Protein AF-A0A2H1V6Q7-F1 (afdb_monomer)

Radius of gyration: 18.27 Å; Cα contacts (8 Å, |Δi|>4): 92; chains: 1; bounding box: 50×22×44 Å

Secondary structure (DSSP, 8-state):
-HHHHHHHHHHHHHHHHHHHHT-PPPTTEE--TT-----BBSSSSBGGGSTTSTTS-EEPTT-EE-TTT--EE-TTT-

Sequence (78 aa):
MENMRFLKLVLCFVVLNVALALAACPPGEYNPGPNCGLEPSCSTRSSHAYPKHTCDCWCLPGTYRNLDTNACVDLKGC

Solvent-accessible surface area (backbone atoms only — not comparable to full-atom values): 4676 Å² total; per-residue (Å²): 122,64,68,67,56,52,52,52,52,53,51,50,51,50,52,51,51,53,54,59,75,54,59,71,46,58,94,69,36,37,75,58,65,96,66,49,79,70,42,60,24,63,54,101,51,43,37,45,82,36,83,93,52,49,72,48,62,31,49,38,94,84,37,21,32,33,87,89,78,71,43,66,30,45,80,89,72,91

pLDDT: mean 81.67, std 9.4, range [53.84, 94.06]

Nearest PDB structures (foldseek):
  5vw1-assembly1_A  TM=3.360E-01  e=6.342E+00  Streptococcus pyogenes serotype M1
  4cmp-assembly1_A  TM=2.877E-01  e=5.523E+00  Streptococcus pyogenes serotype M1
  4cmp-assembly2_B  TM=2.817E-01  e=4.188E+00  Streptococcus pyogenes serotype M1
  7z4e-assembly1_B  TM=3.133E-01  e=6.797E+00  Streptococcus pyogenes
  5xbl-assembly1_A  TM=3.316E-01  e=9.606E+00  Streptococcus pyogenes serotype M1

Foldseek 3Di:
DVVVVVVVVVVVVVVVVVVVVPVDAPPQWAQPPPCQPFAAALDPGGCCVPPVSNRDTGGDPQWHQHNVVRDTHHNVVD

Mean predicted aligned error: 9.61 Å

Organism: Spodoptera frugiperda (NCBI:txid7108)

Structure (mmCIF, N/CA/C/O backbone):
data_AF-A0A2H1V6Q7-F1
#
_entry.id   AF-A0A2H1V6Q7-F1
#
loop_
_atom_site.group_PDB
_atom_site.id
_atom_site.type_symbol
_atom_site.label_atom_id
_atom_site.label_alt_id
_atom_site.label_comp_id
_atom_site.label_asym_id
_atom_site.label_entity_id
_atom_site.label_seq_id
_atom_site.pdbx_PDB_ins_code
_atom_site.Cartn_x
_atom_site.Cartn_y
_atom_site.Cartn_z
_atom_site.occupancy
_atom_site.B_iso_or_equiv
_atom_site.auth_seq_id
_atom_site.auth_comp_id
_atom_site.auth_asym_id
_atom_site.auth_atom_id
_atom_site.pdbx_PDB_model_num
ATOM 1 N N . MET A 1 1 ? -39.877 0.757 31.827 1.00 53.84 1 MET A N 1
ATOM 2 C CA . MET A 1 1 ? -39.646 0.095 30.517 1.00 53.84 1 MET A CA 1
ATOM 3 C C . MET A 1 1 ? -38.813 0.936 29.539 1.00 53.84 1 MET A C 1
ATOM 5 O O . MET A 1 1 ? -38.301 0.367 28.582 1.00 53.84 1 MET A O 1
ATOM 9 N N . GLU A 1 2 ? -38.603 2.239 29.768 1.00 60.28 2 GLU A N 1
ATOM 10 C CA . GLU A 1 2 ? -37.751 3.087 28.908 1.00 60.28 2 GLU A CA 1
ATOM 11 C C . GLU A 1 2 ? -36.251 2.743 28.957 1.00 60.28 2 GLU A C 1
ATOM 13 O O . GLU A 1 2 ? -35.600 2.732 27.913 1.00 60.28 2 GLU A O 1
ATOM 18 N N . ASN A 1 3 ? -35.716 2.340 30.117 1.00 63.78 3 ASN A N 1
ATOM 19 C CA . ASN A 1 3 ? -34.280 2.050 30.271 1.00 63.78 3 ASN A CA 1
ATOM 20 C C . ASN A 1 3 ? -33.756 0.941 29.342 1.00 63.78 3 ASN A C 1
ATOM 22 O O . ASN A 1 3 ? -32.641 1.040 28.837 1.00 63.78 3 ASN A O 1
ATOM 26 N N . MET A 1 4 ? -34.550 -0.101 29.064 1.00 71.25 4 MET A N 1
ATOM 27 C CA . MET A 1 4 ? -34.126 -1.190 28.168 1.00 71.25 4 MET A CA 1
ATOM 28 C C . MET A 1 4 ? -34.113 -0.770 26.693 1.00 71.25 4 MET A C 1
ATOM 30 O O . MET A 1 4 ? -33.360 -1.341 25.908 1.00 71.25 4 MET A O 1
ATOM 34 N N . ARG A 1 5 ? -34.934 0.212 26.298 1.00 74.88 5 ARG A N 1
ATOM 35 C CA . ARG A 1 5 ? -34.932 0.763 24.933 1.00 74.88 5 ARG A CA 1
ATOM 36 C C . ARG A 1 5 ? -33.737 1.686 24.722 1.00 74.88 5 ARG A C 1
ATOM 38 O O . ARG A 1 5 ? -33.058 1.564 23.708 1.00 74.88 5 ARG A O 1
ATOM 45 N N . PHE A 1 6 ? -33.443 2.534 25.706 1.00 80.88 6 PHE A N 1
ATOM 46 C CA . PHE A 1 6 ? -32.284 3.421 25.671 1.00 80.88 6 PHE A CA 1
ATOM 47 C C . PHE A 1 6 ? -30.965 2.637 25.619 1.00 80.88 6 PHE A C 1
ATOM 49 O O . PHE A 1 6 ? -30.131 2.891 24.755 1.00 80.88 6 PHE A O 1
ATOM 56 N N . LEU A 1 7 ? -30.820 1.604 26.457 1.00 85.62 7 LEU A N 1
ATOM 57 C CA . LEU A 1 7 ? -29.627 0.752 26.466 1.00 85.62 7 LEU A CA 1
ATOM 58 C C . LEU A 1 7 ? -29.388 0.061 25.113 1.00 85.62 7 LEU A C 1
ATOM 60 O O . LEU A 1 7 ? -28.253 -0.008 24.652 1.00 85.62 7 LEU A O 1
ATOM 64 N N . LYS A 1 8 ? -30.451 -0.409 24.445 1.00 85.94 8 LYS A N 1
ATOM 65 C CA . LYS A 1 8 ? -30.354 -1.027 23.111 1.00 85.94 8 LYS A CA 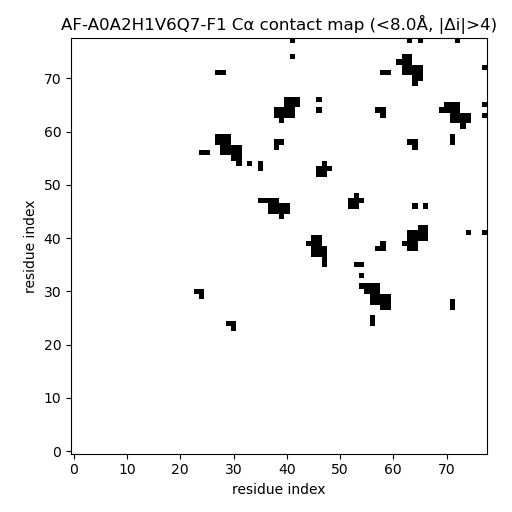1
ATOM 66 C C . LYS A 1 8 ? -29.879 -0.045 22.037 1.00 85.94 8 LYS A C 1
ATOM 68 O O . LYS A 1 8 ? -29.086 -0.433 21.183 1.00 85.94 8 LYS A O 1
ATOM 73 N N . LEU A 1 9 ? -30.340 1.207 22.085 1.00 88.62 9 LEU A N 1
ATOM 74 C CA . LEU A 1 9 ? -29.918 2.252 21.146 1.00 88.62 9 LEU A CA 1
ATOM 75 C C . LEU A 1 9 ? -28.447 2.625 21.347 1.00 88.62 9 LEU A C 1
ATOM 77 O O . LEU A 1 9 ? -27.704 2.698 20.372 1.00 88.62 9 LEU A O 1
ATOM 81 N N . VAL A 1 10 ? -28.011 2.777 22.602 1.00 89.25 10 VAL A N 1
ATOM 82 C CA . VAL A 1 10 ? -26.599 3.022 22.935 1.00 89.25 10 VAL A CA 1
ATOM 83 C C . VAL A 1 10 ? -25.726 1.860 22.463 1.00 89.25 10 VAL A C 1
ATOM 85 O O . VAL A 1 10 ? -24.708 2.089 21.818 1.00 89.25 10 VAL A O 1
ATOM 88 N N . LEU A 1 11 ? -26.149 0.615 22.702 1.00 89.81 11 LEU A N 1
ATOM 89 C CA . LEU A 1 11 ? -25.413 -0.565 22.249 1.00 89.81 11 LEU A CA 1
ATOM 90 C C . LEU A 1 11 ? -25.293 -0.612 20.715 1.00 89.81 11 LEU A C 1
ATOM 92 O O . LEU A 1 11 ? -24.205 -0.848 20.201 1.00 89.81 11 LEU A O 1
ATOM 96 N N . CYS A 1 12 ? -26.376 -0.333 19.979 1.00 88.31 12 CYS A N 1
ATOM 97 C CA . CYS A 1 12 ? -26.336 -0.246 18.513 1.00 88.31 12 CYS A CA 1
ATOM 98 C C . CYS A 1 12 ? -25.376 0.841 18.028 1.00 88.31 12 CYS A C 1
ATOM 100 O O . CYS A 1 12 ? -24.620 0.611 17.088 1.00 88.31 12 CYS A O 1
ATOM 102 N N . PHE A 1 13 ? -25.377 2.006 18.676 1.00 86.88 13 PHE A N 1
ATOM 103 C CA . PHE A 1 13 ? -24.488 3.102 18.313 1.00 86.88 13 PHE A CA 1
ATOM 104 C C . PHE A 1 13 ? -23.018 2.738 18.558 1.00 86.88 13 PHE A C 1
ATOM 106 O O . PHE A 1 13 ? -22.177 2.978 17.696 1.00 86.88 13 PHE A O 1
ATOM 113 N N . VAL A 1 14 ? -22.705 2.090 19.684 1.00 85.44 14 VAL A N 1
ATOM 114 C CA . VAL A 1 14 ? -21.349 1.604 19.985 1.00 85.44 14 VAL A CA 1
ATOM 115 C C . VAL A 1 14 ? -20.901 0.559 18.961 1.00 85.44 14 VAL A C 1
ATOM 117 O O . VAL A 1 14 ? -19.816 0.695 18.405 1.00 85.44 14 VAL A O 1
ATOM 120 N N . VAL A 1 15 ? -21.733 -0.439 18.649 1.00 82.69 15 VAL A N 1
ATOM 121 C CA . VAL A 1 15 ? -21.402 -1.484 17.662 1.00 82.69 15 VAL A CA 1
ATOM 122 C C . VAL A 1 15 ? -21.189 -0.892 16.268 1.00 82.69 15 VAL A C 1
ATOM 124 O O . VAL A 1 15 ? -20.236 -1.267 15.590 1.00 82.69 15 VAL A O 1
ATOM 127 N N . LEU A 1 16 ? -22.024 0.065 15.858 1.00 81.25 16 LEU A N 1
ATOM 128 C CA . LEU A 1 16 ? -21.883 0.752 14.576 1.00 81.25 16 LEU A CA 1
ATOM 129 C C . LEU A 1 16 ? -20.548 1.506 14.493 1.00 81.25 16 LEU A C 1
ATOM 131 O O . LEU A 1 16 ? -19.812 1.343 13.526 1.00 81.25 16 LEU A O 1
ATOM 135 N N . ASN A 1 17 ? -20.201 2.276 15.526 1.00 74.62 17 ASN A N 1
ATOM 136 C CA . ASN A 1 17 ? -18.941 3.022 15.560 1.00 74.62 17 ASN A CA 1
ATOM 137 C C . ASN A 1 17 ? -17.715 2.101 15.626 1.00 74.62 17 ASN A C 1
ATOM 139 O O . ASN A 1 17 ? -16.712 2.388 14.982 1.00 74.62 17 ASN A O 1
ATOM 143 N N . VAL A 1 18 ? -17.795 0.976 16.343 1.00 71.12 18 VAL A N 1
ATOM 144 C CA . VAL A 1 18 ? -16.730 -0.039 16.359 1.00 71.12 18 VAL A CA 1
ATOM 145 C C . VAL A 1 18 ? -16.560 -0.672 14.977 1.00 71.12 18 VAL A C 1
ATOM 147 O O . VAL A 1 18 ? -15.431 -0.828 14.524 1.00 71.12 18 VAL A O 1
ATOM 150 N N . ALA A 1 19 ? -17.651 -0.971 14.268 1.00 64.81 19 ALA A N 1
ATOM 151 C CA . ALA A 1 19 ? -17.596 -1.495 12.904 1.00 64.81 19 ALA A CA 1
ATOM 152 C C . ALA A 1 19 ? -17.002 -0.486 11.902 1.00 64.81 19 ALA A C 1
ATOM 154 O O . ALA A 1 19 ? -16.221 -0.874 11.038 1.00 64.81 19 ALA A O 1
ATOM 155 N N . LEU A 1 20 ? -17.324 0.804 12.043 1.00 61.94 20 LEU A N 1
ATOM 156 C CA . LEU A 1 20 ? -16.731 1.891 11.254 1.00 61.94 20 LEU A CA 1
ATOM 157 C C . LEU A 1 20 ? -15.244 2.099 11.574 1.00 61.94 20 LEU A C 1
ATOM 159 O O . LEU A 1 20 ? -14.452 2.292 10.660 1.00 61.94 20 LEU A O 1
ATOM 163 N N . ALA A 1 21 ? -14.851 2.023 12.847 1.00 59.78 21 ALA A N 1
ATOM 164 C CA . ALA A 1 21 ? -13.451 2.122 13.268 1.00 59.78 21 ALA A CA 1
ATOM 165 C C . ALA A 1 21 ? -12.614 0.916 12.816 1.00 59.78 21 ALA A C 1
ATOM 167 O O . ALA A 1 21 ? -11.410 1.035 12.605 1.00 59.78 21 ALA A O 1
ATOM 168 N N . LEU A 1 22 ? -13.258 -0.237 12.638 1.00 61.09 22 LEU A N 1
ATOM 169 C CA . LEU A 1 22 ? -12.663 -1.436 12.062 1.00 61.09 22 LEU A CA 1
ATOM 170 C C . LEU A 1 22 ? -12.597 -1.412 10.535 1.00 61.09 22 LEU A C 1
ATOM 172 O O . LEU A 1 22 ? -12.171 -2.440 10.016 1.00 61.09 22 LEU A O 1
ATOM 176 N N . ALA A 1 23 ? -13.012 -0.313 9.865 1.00 57.62 23 ALA A N 1
ATOM 177 C CA . ALA A 1 23 ? -13.013 -0.084 8.411 1.00 57.62 23 ALA A CA 1
ATOM 178 C C . ALA A 1 23 ? -12.262 -1.190 7.667 1.00 57.62 23 ALA A C 1
ATOM 180 O O . ALA A 1 23 ? -11.042 -1.138 7.498 1.00 57.62 23 ALA A O 1
ATOM 181 N N . ALA A 1 24 ? -12.996 -2.266 7.378 1.00 73.38 24 ALA A N 1
ATOM 182 C CA . ALA A 1 24 ? -12.379 -3.509 6.964 1.00 73.38 24 ALA A CA 1
ATOM 183 C C . ALA A 1 24 ? -11.729 -3.269 5.607 1.00 73.38 24 ALA A C 1
ATOM 185 O O . ALA A 1 24 ? -12.390 -2.804 4.676 1.00 73.38 24 ALA A O 1
ATOM 186 N N . CYS A 1 25 ? -10.435 -3.558 5.510 1.00 82.94 25 CYS A N 1
ATOM 187 C CA . CYS A 1 25 ? -9.743 -3.460 4.241 1.00 82.94 25 CYS A CA 1
ATOM 188 C C . CYS A 1 25 ? -10.414 -4.358 3.195 1.00 82.94 25 CYS A C 1
ATOM 190 O O . CYS A 1 25 ? -10.966 -5.409 3.553 1.00 82.94 25 CYS A O 1
ATOM 192 N N . PRO A 1 26 ? -10.400 -3.952 1.914 1.00 85.94 26 PRO A N 1
ATOM 193 C CA . PRO A 1 26 ? -10.953 -4.777 0.858 1.00 85.94 26 PRO A CA 1
ATOM 194 C C . PRO A 1 26 ? -10.289 -6.165 0.838 1.00 85.94 26 PRO A C 1
ATOM 196 O O . PRO A 1 26 ? -9.162 -6.331 1.315 1.00 85.94 26 PRO A O 1
ATOM 199 N N . PRO A 1 27 ? -10.962 -7.185 0.281 1.00 86.31 27 PRO A N 1
ATOM 200 C CA . PRO A 1 27 ? -10.357 -8.498 0.104 1.00 86.31 27 PRO A CA 1
ATOM 201 C C . PRO A 1 27 ? -9.026 -8.389 -0.648 1.00 86.31 27 PRO A C 1
ATOM 203 O O . PRO A 1 27 ? -8.969 -7.772 -1.708 1.00 86.31 27 PRO A O 1
ATOM 206 N N . GLY A 1 28 ? -7.972 -9.007 -0.112 1.00 87.25 28 GLY A N 1
ATOM 207 C CA . GLY A 1 28 ? -6.620 -8.900 -0.673 1.00 87.25 28 GLY A CA 1
ATOM 208 C C . GLY A 1 28 ? -5.760 -7.802 -0.044 1.00 87.25 28 GLY A C 1
ATOM 209 O O . GLY A 1 28 ? -4.592 -7.672 -0.407 1.00 87.25 28 GLY A O 1
ATOM 210 N N . GLU A 1 29 ? -6.301 -7.062 0.927 1.00 91.69 29 GLU A N 1
ATOM 211 C CA . GLU A 1 29 ? -5.609 -5.973 1.609 1.00 91.69 29 GLU A CA 1
ATOM 212 C C . GLU A 1 29 ? -5.658 -6.106 3.139 1.00 91.69 29 GLU A C 1
ATOM 214 O O . GLU A 1 29 ? -6.488 -6.821 3.707 1.00 91.69 29 GLU A O 1
ATOM 219 N N . TYR A 1 30 ? -4.759 -5.407 3.827 1.00 87.69 30 TYR A N 1
ATOM 220 C CA . TYR A 1 30 ? -4.665 -5.370 5.281 1.00 87.69 30 TYR A CA 1
ATOM 221 C C . TYR A 1 30 ? -4.439 -3.950 5.792 1.00 87.69 30 TYR A C 1
ATOM 223 O O . TYR A 1 30 ? -3.898 -3.099 5.094 1.00 87.69 30 TYR A O 1
ATOM 231 N N . ASN A 1 31 ? -4.840 -3.686 7.034 1.00 87.25 31 ASN A N 1
ATOM 232 C CA . ASN A 1 31 ? -4.595 -2.391 7.658 1.00 87.25 31 ASN A CA 1
ATOM 233 C C . ASN A 1 31 ? -3.130 -2.337 8.134 1.00 87.25 31 ASN A C 1
ATOM 235 O O . ASN A 1 31 ? -2.776 -3.110 9.032 1.00 87.25 31 ASN A O 1
ATOM 239 N N . PRO A 1 32 ? -2.275 -1.453 7.583 1.00 83.12 32 PRO A N 1
ATOM 240 C CA . PRO A 1 32 ? -0.873 -1.349 7.995 1.00 83.12 32 PRO A CA 1
ATOM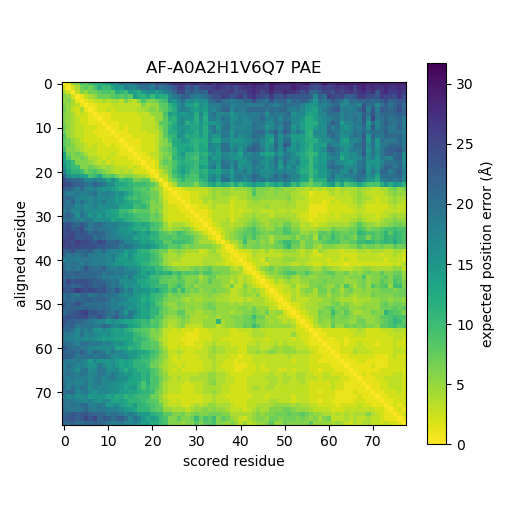 241 C C . PRO A 1 32 ? -0.695 -0.732 9.391 1.00 83.12 32 PRO A C 1
ATOM 243 O O . PRO A 1 32 ? 0.409 -0.719 9.940 1.00 83.12 32 PRO A O 1
ATOM 246 N N . GLY A 1 33 ? -1.776 -0.229 9.990 1.00 80.44 33 GLY A N 1
ATOM 247 C CA . GLY A 1 33 ? -1.762 0.464 11.264 1.00 80.44 33 GLY A CA 1
ATOM 248 C C . GLY A 1 33 ? -1.116 1.852 11.157 1.00 80.44 33 GLY A C 1
ATOM 249 O O . GLY A 1 33 ? -0.986 2.411 10.069 1.00 80.44 33 GLY A O 1
ATOM 250 N N . PRO A 1 34 ? -0.689 2.435 12.290 1.00 75.69 34 PRO A N 1
ATOM 251 C CA . PRO A 1 34 ? -0.129 3.789 12.321 1.00 75.69 34 PRO A CA 1
ATOM 252 C C . PRO A 1 34 ? 1.239 3.904 11.629 1.00 75.69 34 PRO A C 1
ATOM 254 O O . PRO A 1 34 ? 1.678 5.007 11.319 1.00 75.69 34 PRO A O 1
ATOM 257 N N . ASN A 1 35 ? 1.915 2.778 11.382 1.00 70.12 35 ASN A N 1
ATOM 258 C CA . ASN A 1 35 ? 3.227 2.725 10.741 1.00 70.12 35 ASN A CA 1
ATOM 259 C C . ASN A 1 35 ? 3.097 2.311 9.270 1.00 70.12 35 ASN A C 1
ATOM 261 O O . ASN A 1 35 ? 3.534 1.238 8.863 1.00 70.12 35 ASN A O 1
ATOM 265 N N . CYS A 1 36 ? 2.546 3.203 8.452 1.00 75.75 36 CYS A N 1
ATOM 266 C CA . CYS A 1 36 ? 2.445 3.056 6.998 1.00 75.75 36 CYS A CA 1
ATOM 267 C C . CYS A 1 36 ? 3.773 3.376 6.264 1.00 75.75 36 CYS A C 1
ATOM 269 O O . CYS A 1 36 ? 3.789 4.106 5.273 1.00 75.75 36 CYS A O 1
ATOM 271 N N . GLY A 1 37 ? 4.896 2.824 6.741 1.00 72.38 37 GLY A N 1
ATOM 272 C CA . GLY A 1 37 ? 6.253 3.141 6.274 1.00 72.38 37 GLY A CA 1
ATOM 273 C C . GLY A 1 37 ? 6.555 2.846 4.794 1.00 72.38 37 GLY A C 1
ATOM 274 O O . GLY A 1 37 ? 7.112 3.708 4.121 1.00 72.38 37 GLY A O 1
ATOM 275 N N . LEU A 1 38 ? 6.216 1.662 4.263 1.00 76.81 38 LEU A N 1
ATOM 276 C CA . LEU A 1 38 ? 6.375 1.317 2.843 1.00 76.81 38 LEU A CA 1
ATOM 277 C C . LEU A 1 38 ? 5.393 0.223 2.378 1.00 76.81 38 LEU A C 1
ATOM 279 O O . LEU A 1 38 ? 5.462 -0.899 2.871 1.00 76.81 38 LEU A O 1
ATOM 283 N N . GLU A 1 39 ? 4.585 0.520 1.356 1.00 87.00 39 GLU A N 1
ATOM 284 C CA . GLU A 1 39 ? 3.848 -0.483 0.571 1.00 87.00 39 GLU A CA 1
ATOM 285 C C . GLU A 1 39 ? 4.604 -0.735 -0.750 1.00 87.00 39 GLU A C 1
ATOM 287 O O . GLU A 1 39 ? 4.906 0.229 -1.464 1.00 87.00 39 GLU A O 1
ATOM 292 N N . PRO A 1 40 ? 4.927 -1.989 -1.114 1.00 86.31 40 PRO A N 1
ATOM 293 C CA . PRO A 1 40 ? 5.465 -2.309 -2.433 1.00 86.31 40 PRO A CA 1
ATOM 294 C C . PRO A 1 40 ? 4.464 -1.969 -3.546 1.00 86.31 40 PRO A C 1
ATOM 296 O O . PRO A 1 40 ? 3.289 -2.325 -3.472 1.00 86.31 40 PRO A O 1
ATOM 299 N N . SER A 1 41 ? 4.944 -1.334 -4.613 1.00 90.38 41 SER A N 1
ATOM 300 C CA . SER A 1 41 ? 4.145 -1.051 -5.810 1.00 90.38 41 SER A CA 1
ATOM 301 C C . SER A 1 41 ? 4.735 -1.743 -7.040 1.00 90.38 41 SER A C 1
ATOM 303 O O . SER A 1 41 ? 5.856 -2.248 -6.991 1.00 90.38 41 SER A O 1
ATOM 305 N N . CYS A 1 42 ? 4.016 -1.727 -8.163 1.00 90.31 42 CYS A N 1
ATOM 306 C CA . CYS A 1 42 ? 4.536 -2.162 -9.467 1.00 90.31 42 CYS A CA 1
ATOM 307 C C . CYS A 1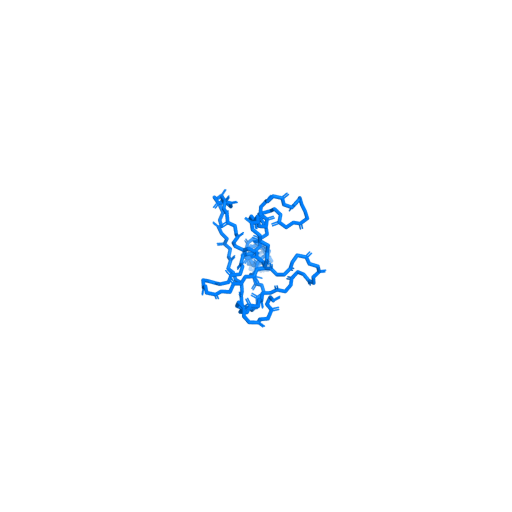 42 ? 5.648 -1.252 -10.029 1.00 90.31 42 CYS A C 1
ATOM 309 O O . CYS A 1 42 ? 6.157 -1.493 -11.121 1.00 90.31 42 CYS A O 1
ATOM 311 N N . SER A 1 43 ? 6.037 -0.196 -9.310 1.00 85.19 43 SER A N 1
ATOM 312 C CA . SER A 1 43 ? 7.176 0.655 -9.652 1.00 85.19 43 SER A CA 1
ATOM 313 C C . SER A 1 43 ? 8.368 0.401 -8.724 1.00 85.19 43 SER A C 1
ATOM 315 O O . SER A 1 43 ? 8.265 -0.259 -7.695 1.00 85.19 43 SER A O 1
ATOM 317 N N . THR A 1 44 ? 9.514 1.010 -9.031 1.00 78.88 44 THR A N 1
ATOM 318 C CA . THR A 1 44 ? 10.680 1.025 -8.128 1.00 78.88 44 THR A CA 1
ATOM 319 C C . THR A 1 44 ? 10.456 1.836 -6.846 1.00 78.88 44 THR A C 1
ATOM 321 O O . THR A 1 44 ? 11.315 1.841 -5.964 1.00 78.88 44 THR A O 1
ATOM 324 N N . ARG A 1 45 ? 9.330 2.550 -6.733 1.00 78.81 45 ARG A N 1
ATOM 325 C CA . ARG A 1 45 ? 8.964 3.371 -5.577 1.00 78.81 45 ARG A CA 1
ATOM 326 C C . ARG A 1 45 ? 7.907 2.669 -4.730 1.00 78.81 45 ARG A C 1
ATOM 328 O O . ARG A 1 45 ? 7.093 1.899 -5.223 1.00 78.81 45 ARG A O 1
ATOM 335 N N . SER A 1 46 ? 7.894 2.988 -3.444 1.00 79.94 46 SER A N 1
ATOM 336 C CA . SER A 1 46 ? 6.791 2.630 -2.549 1.00 79.94 46 SER A CA 1
ATOM 337 C C . SER A 1 46 ? 5.509 3.360 -2.947 1.00 79.94 46 SER A C 1
ATOM 339 O O . SER A 1 46 ? 5.586 4.534 -3.324 1.00 79.94 46 SER A O 1
ATOM 341 N N . SER A 1 47 ? 4.337 2.744 -2.779 1.00 78.06 47 SER A N 1
ATOM 342 C CA . SER A 1 47 ? 3.053 3.452 -2.917 1.00 78.06 47 SER A CA 1
ATOM 343 C C . SER A 1 47 ? 2.920 4.595 -1.915 1.00 78.06 47 SER A C 1
ATOM 345 O O . SER A 1 47 ? 2.236 5.572 -2.191 1.00 78.06 47 SER A O 1
ATOM 347 N N . HIS A 1 48 ? 3.650 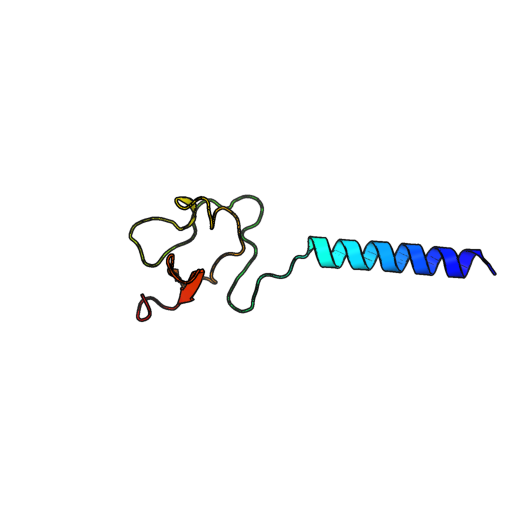4.546 -0.794 1.00 78.50 48 HIS A N 1
ATOM 348 C CA . HIS A 1 48 ? 3.726 5.655 0.162 1.00 78.50 48 HIS A CA 1
ATOM 349 C C . HIS A 1 48 ? 4.220 6.961 -0.486 1.00 78.50 48 HIS A C 1
ATOM 351 O O . HI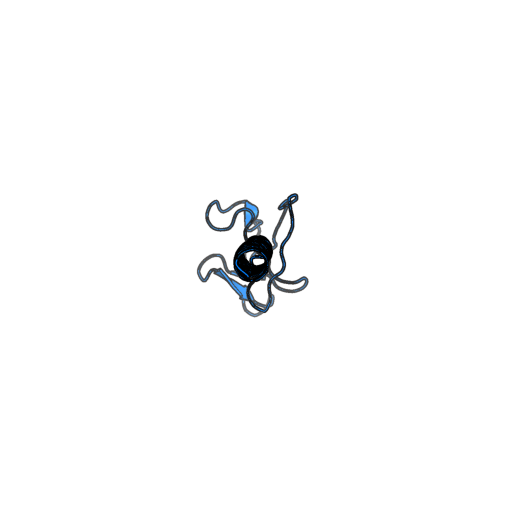S A 1 48 ? 3.828 8.045 -0.064 1.00 78.50 48 HIS A 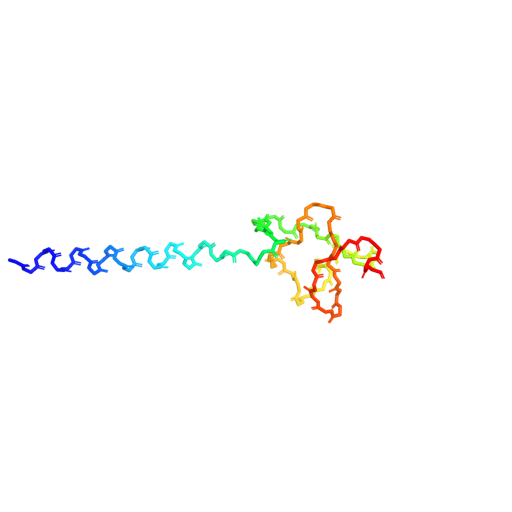O 1
ATOM 357 N N . ALA A 1 49 ? 5.047 6.876 -1.535 1.00 80.31 49 ALA A N 1
ATOM 358 C CA . ALA A 1 49 ? 5.521 8.047 -2.272 1.00 80.31 49 ALA A CA 1
ATOM 359 C C . ALA A 1 49 ? 4.419 8.726 -3.114 1.00 80.31 49 ALA A C 1
ATOM 361 O O . ALA A 1 49 ? 4.670 9.774 -3.711 1.00 80.31 49 ALA A O 1
ATOM 362 N N . TYR A 1 50 ? 3.220 8.139 -3.176 1.00 79.69 50 TYR A N 1
ATOM 363 C CA . TYR A 1 50 ? 2.073 8.630 -3.925 1.00 79.69 50 TYR A CA 1
ATOM 364 C C . TYR A 1 50 ? 0.989 9.113 -2.950 1.00 79.69 50 TYR A C 1
ATOM 366 O O . TYR A 1 50 ? 0.333 8.283 -2.325 1.00 79.69 50 TYR A O 1
ATOM 374 N N . PRO A 1 51 ? 0.725 10.434 -2.865 1.00 78.75 51 PRO A N 1
ATOM 375 C CA . PRO A 1 51 ? -0.211 11.016 -1.894 1.00 78.75 51 PRO A CA 1
ATOM 376 C C . PRO A 1 51 ? -1.627 10.429 -1.911 1.00 78.75 51 PRO A C 1
ATOM 378 O O . PRO A 1 51 ? -2.346 10.521 -0.925 1.00 78.75 51 PRO A O 1
ATOM 381 N N . LYS A 1 52 ? -2.040 9.853 -3.047 1.00 78.12 52 LYS A N 1
ATOM 382 C CA . LYS A 1 52 ? -3.358 9.232 -3.232 1.00 78.12 52 LYS A CA 1
ATOM 383 C C . LYS A 1 52 ? -3.503 7.858 -2.572 1.00 78.12 52 LYS A C 1
ATOM 385 O O . LYS A 1 52 ? -4.627 7.398 -2.473 1.00 78.12 52 LYS A O 1
ATOM 390 N N . HIS A 1 53 ? -2.391 7.226 -2.199 1.00 76.50 53 HIS A N 1
ATOM 391 C CA . HIS A 1 53 ? -2.330 5.867 -1.643 1.00 76.50 53 HIS A CA 1
ATOM 392 C C . HIS A 1 53 ? -1.659 5.856 -0.259 1.00 76.50 53 HIS A C 1
ATOM 394 O O . HIS A 1 53 ? -1.312 4.809 0.293 1.00 76.50 53 HIS A O 1
ATOM 400 N N . THR A 1 54 ? -1.374 7.040 0.289 1.00 75.06 54 THR A N 1
ATOM 401 C CA . THR A 1 54 ? -0.626 7.181 1.532 1.00 75.06 54 THR A CA 1
ATOM 402 C C . THR A 1 54 ? -1.483 6.727 2.709 1.00 75.06 54 THR A C 1
ATOM 404 O O . THR A 1 54 ? -2.466 7.373 3.053 1.00 75.06 54 THR A O 1
ATOM 407 N N . CYS A 1 55 ? -1.039 5.656 3.370 1.00 76.75 55 CYS A N 1
ATOM 408 C CA . CYS A 1 55 ? -1.646 5.117 4.593 1.00 76.75 55 CYS A CA 1
ATOM 409 C C . CYS A 1 55 ? -3.087 4.604 4.429 1.00 76.75 55 CYS A C 1
ATOM 411 O O . CYS A 1 55 ? -3.827 4.539 5.409 1.00 76.75 55 CYS A O 1
ATOM 413 N N . ASP A 1 56 ? -3.447 4.192 3.213 1.00 82.56 56 ASP A N 1
ATOM 414 C CA . ASP A 1 56 ? -4.615 3.349 2.967 1.00 82.56 56 ASP A CA 1
ATOM 415 C C . ASP A 1 56 ? -4.363 1.903 3.431 1.00 82.56 56 ASP A C 1
ATOM 417 O O . ASP A 1 56 ? -3.296 1.555 3.949 1.00 82.56 56 ASP A O 1
ATOM 421 N N . CYS A 1 57 ? -5.355 1.038 3.223 1.00 87.62 57 CYS A N 1
ATOM 422 C CA . CYS A 1 57 ? -5.156 -0.403 3.265 1.00 87.62 57 CYS A CA 1
ATOM 423 C C . CYS A 1 57 ? -4.043 -0.827 2.300 1.00 87.62 57 CYS A C 1
ATOM 425 O O . CYS A 1 57 ? -3.895 -0.275 1.211 1.00 87.62 57 CYS A O 1
ATOM 427 N N . TRP A 1 58 ? -3.230 -1.788 2.725 1.00 89.31 58 TRP A N 1
ATOM 428 C CA . TRP A 1 58 ? -2.080 -2.260 1.971 1.00 89.31 58 TRP A CA 1
ATOM 429 C C . TRP A 1 58 ? -2.316 -3.619 1.352 1.00 89.31 58 TRP A C 1
ATOM 431 O O . TRP A 1 58 ? -2.946 -4.481 1.956 1.00 89.31 58 TRP A O 1
ATOM 441 N N . CYS A 1 59 ? -1.740 -3.835 0.178 1.00 90.75 59 CYS A N 1
ATOM 442 C CA . CYS A 1 59 ? -1.729 -5.132 -0.476 1.00 90.75 59 CYS A CA 1
ATOM 443 C C . CYS A 1 59 ? -1.106 -6.206 0.418 1.00 90.75 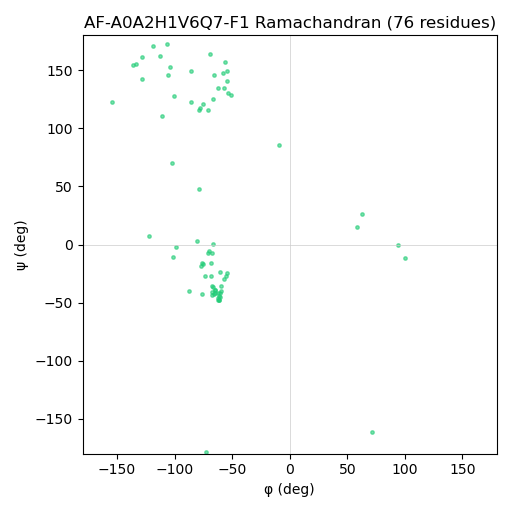59 CYS A C 1
ATOM 445 O O . CYS A 1 59 ? -0.049 -5.991 1.012 1.00 90.75 59 CYS A O 1
ATOM 447 N N . LEU A 1 60 ? -1.747 -7.376 0.510 1.00 91.19 60 LEU A N 1
ATOM 448 C CA . LEU A 1 60 ? -1.224 -8.500 1.288 1.00 91.19 60 LEU A CA 1
ATOM 449 C C . LEU A 1 60 ? 0.215 -8.865 0.874 1.00 91.19 60 LEU A C 1
ATOM 451 O O . LEU A 1 60 ? 0.574 -8.741 -0.303 1.00 91.19 60 LEU A O 1
ATOM 455 N N . PRO A 1 61 ? 1.037 -9.373 1.813 1.00 88.56 61 PRO A N 1
ATOM 456 C CA . PRO A 1 61 ? 2.400 -9.796 1.511 1.00 88.56 61 PRO A CA 1
ATOM 457 C C . PRO A 1 61 ? 2.466 -10.741 0.304 1.00 88.56 61 PRO A C 1
ATOM 459 O O . PRO A 1 61 ? 1.758 -11.744 0.257 1.00 88.56 61 PRO A O 1
ATOM 462 N N . GLY A 1 62 ? 3.336 -10.422 -0.658 1.00 88.94 62 GLY A N 1
ATOM 463 C CA . GLY A 1 62 ? 3.477 -11.161 -1.920 1.00 88.94 62 GLY A CA 1
ATOM 464 C C . GLY A 1 62 ? 2.780 -10.509 -3.118 1.00 88.94 62 GLY A C 1
ATOM 465 O O . GLY A 1 62 ? 3.079 -10.878 -4.250 1.00 88.94 62 GLY A O 1
ATOM 466 N N . THR A 1 63 ? 1.933 -9.505 -2.878 1.00 93.06 63 THR A N 1
ATOM 467 C CA . THR A 1 63 ? 1.294 -8.691 -3.921 1.00 93.06 63 THR A CA 1
ATOM 468 C C . THR A 1 63 ? 1.807 -7.249 -3.900 1.00 93.06 63 THR A C 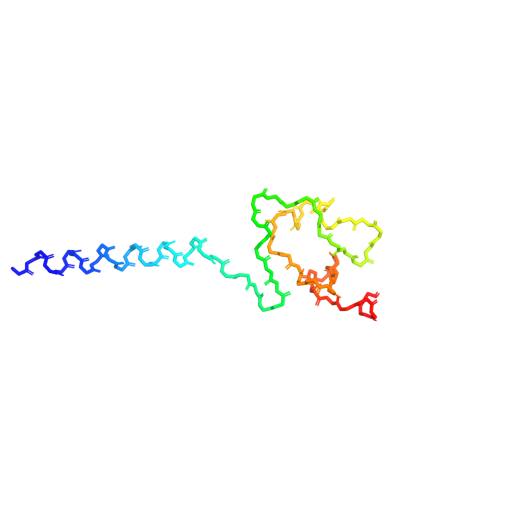1
ATOM 470 O O . THR A 1 63 ? 2.429 -6.802 -2.935 1.00 93.06 63 THR A O 1
ATOM 473 N N . TYR A 1 64 ? 1.578 -6.535 -4.997 1.00 92.25 64 TYR A N 1
ATOM 474 C CA . TYR A 1 64 ? 2.082 -5.197 -5.271 1.00 92.25 64 TYR A CA 1
ATOM 475 C C . TYR A 1 64 ? 0.930 -4.291 -5.682 1.00 92.25 64 TYR A C 1
ATOM 477 O O . TYR A 1 64 ? 0.033 -4.702 -6.423 1.00 92.25 64 TYR A O 1
ATOM 485 N N . ARG A 1 65 ? 0.977 -3.033 -5.251 1.00 92.06 65 ARG A N 1
ATOM 486 C CA . ARG A 1 65 ? 0.008 -2.028 -5.681 1.00 92.06 65 ARG A CA 1
ATOM 487 C C . ARG A 1 65 ? 0.308 -1.565 -7.103 1.00 92.06 65 ARG A C 1
ATOM 489 O O . ARG A 1 65 ? 1.368 -0.998 -7.375 1.00 92.06 65 ARG A O 1
ATOM 496 N N . ASN A 1 66 ? -0.641 -1.738 -8.011 1.00 91.12 66 ASN A N 1
ATOM 497 C CA . ASN A 1 66 ? -0.620 -1.067 -9.301 1.00 91.12 66 ASN A CA 1
ATOM 498 C C . ASN A 1 66 ? -1.091 0.386 -9.112 1.00 91.12 66 ASN A C 1
ATOM 500 O O . ASN A 1 66 ? -2.222 0.628 -8.701 1.00 91.12 66 ASN A O 1
ATOM 504 N N . LEU A 1 67 ? -0.221 1.353 -9.397 1.00 87.88 67 LEU A N 1
ATOM 505 C CA . LEU A 1 67 ? -0.454 2.771 -9.093 1.00 87.88 67 LEU A CA 1
ATOM 506 C C . LEU A 1 67 ? -1.451 3.456 -10.043 1.00 87.88 67 LEU A C 1
ATOM 508 O O . LEU A 1 67 ? -1.972 4.519 -9.715 1.00 87.88 67 LEU A O 1
ATOM 512 N N . ASP A 1 68 ? -1.732 2.854 -11.201 1.00 88.19 68 ASP A N 1
ATOM 513 C CA . ASP A 1 68 ? -2.684 3.390 -12.178 1.00 88.19 68 ASP A CA 1
ATOM 514 C C . ASP A 1 68 ? -4.114 2.924 -11.879 1.00 88.19 68 ASP A C 1
ATOM 516 O O . ASP A 1 68 ? -5.072 3.687 -11.997 1.00 88.19 68 ASP A O 1
ATOM 520 N N . THR A 1 69 ? -4.258 1.659 -11.477 1.00 89.81 69 THR A N 1
ATOM 521 C CA . THR A 1 69 ? -5.560 1.012 -11.227 1.00 89.81 69 THR A CA 1
ATOM 522 C C . THR A 1 69 ? -5.922 0.914 -9.748 1.00 89.81 69 THR A C 1
ATOM 524 O O . THR A 1 69 ? -7.055 0.571 -9.420 1.00 89.81 69 THR A O 1
ATOM 527 N N . ASN A 1 70 ? -4.972 1.205 -8.856 1.00 87.69 70 ASN A N 1
ATOM 528 C CA . ASN A 1 70 ? -5.058 0.989 -7.412 1.00 87.69 70 ASN A CA 1
ATOM 529 C C . ASN A 1 70 ? -5.311 -0.478 -7.005 1.00 87.69 70 ASN A C 1
ATOM 531 O O . ASN A 1 70 ? -5.675 -0.741 -5.864 1.00 87.69 70 ASN A O 1
ATOM 535 N N . ALA A 1 71 ? -5.135 -1.447 -7.907 1.00 90.31 71 ALA A N 1
ATOM 536 C CA . ALA A 1 71 ? -5.364 -2.860 -7.617 1.00 90.31 71 ALA A 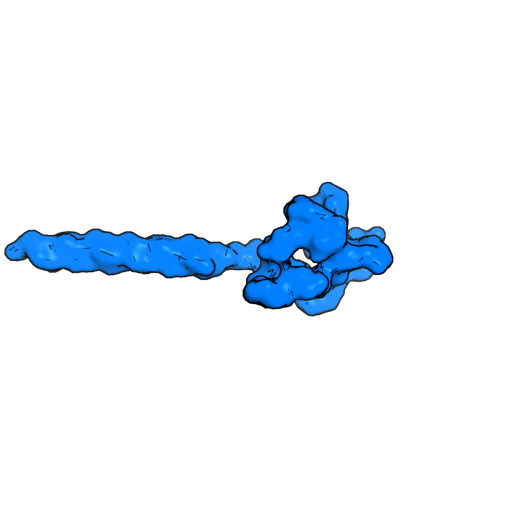CA 1
ATOM 537 C C . ALA A 1 71 ? -4.126 -3.527 -6.997 1.00 90.31 71 ALA A C 1
ATOM 539 O O . ALA A 1 71 ? -2.994 -3.177 -7.333 1.00 90.31 71 ALA A O 1
ATOM 540 N N . CYS A 1 72 ? -4.344 -4.527 -6.142 1.00 91.75 72 CYS A N 1
ATOM 541 C CA . CYS A 1 72 ? -3.290 -5.432 -5.688 1.00 91.75 72 CYS A CA 1
ATOM 542 C C . CYS A 1 72 ? -3.116 -6.576 -6.683 1.00 91.75 72 CYS A C 1
ATOM 544 O O . CYS A 1 72 ? -4.067 -7.303 -6.974 1.00 91.75 72 CYS A O 1
ATOM 546 N N . VAL A 1 73 ? -1.905 -6.728 -7.210 1.00 94.06 73 VAL A N 1
ATOM 547 C CA . VAL A 1 73 ? -1.567 -7.714 -8.242 1.00 94.06 73 VAL A CA 1
ATOM 548 C C . VAL A 1 73 ? -0.277 -8.449 -7.890 1.00 94.06 73 VAL A C 1
ATOM 550 O O . VAL A 1 73 ? 0.569 -7.934 -7.162 1.00 94.06 73 VAL A O 1
ATOM 553 N N . ASP A 1 74 ? -0.099 -9.657 -8.415 1.00 94.06 74 ASP A N 1
ATOM 554 C CA . ASP A 1 74 ? 1.197 -10.336 -8.356 1.00 94.06 74 ASP A CA 1
ATOM 555 C C . ASP A 1 74 ? 2.224 -9.637 -9.259 1.00 94.06 74 ASP A C 1
ATOM 557 O O . ASP A 1 74 ? 1.862 -8.928 -10.197 1.00 94.06 74 ASP A O 1
ATOM 561 N N . LEU A 1 75 ? 3.515 -9.929 -9.066 1.00 87.12 75 LEU A N 1
ATOM 562 C CA . LEU A 1 75 ? 4.605 -9.351 -9.867 1.00 87.12 75 LEU A CA 1
ATOM 563 C C . LEU A 1 75 ? 4.451 -9.556 -11.389 1.00 87.12 75 LEU A C 1
ATOM 565 O O . LEU A 1 75 ? 4.971 -8.765 -12.158 1.00 87.12 75 LEU A O 1
ATOM 569 N N . LYS A 1 76 ? 3.756 -10.613 -11.832 1.00 88.94 76 LYS A N 1
ATOM 570 C CA . LYS A 1 76 ? 3.475 -10.867 -13.262 1.00 88.94 76 LYS A CA 1
ATOM 571 C C . LYS A 1 76 ? 2.349 -9.996 -13.836 1.00 88.94 76 LYS A C 1
ATOM 573 O O . LYS A 1 76 ? 2.162 -9.989 -15.048 1.00 88.94 76 LYS A O 1
ATOM 578 N N . GLY A 1 77 ? 1.529 -9.416 -12.959 1.00 83.38 77 GLY A N 1
ATOM 579 C CA . GLY A 1 77 ? 0.443 -8.490 -13.285 1.00 83.38 77 GLY A CA 1
ATOM 580 C C . GLY A 1 77 ? 0.834 -7.023 -13.093 1.00 83.38 77 GLY A C 1
ATOM 581 O O . GLY A 1 77 ? 0.020 -6.139 -13.364 1.00 83.38 77 GLY A O 1
ATOM 582 N N . CYS A 1 78 ? 2.062 -6.790 -12.627 1.00 84.38 78 CYS A N 1
ATOM 583 C CA . CYS A 1 78 ? 2.835 -5.611 -12.969 1.00 84.38 78 CYS A CA 1
ATOM 584 C C . CYS A 1 78 ? 3.410 -5.802 -14.393 1.00 84.38 78 CYS A C 1
ATOM 586 O O . CYS A 1 78 ? 3.516 -4.785 -15.101 1.00 84.38 78 CYS A O 1
#